Protein AF-A0A1W6CUL0-F1 (afdb_monomer_lite)

Radius of gyration: 22.26 Å; chains: 1; bounding box: 55×14×61 Å

Foldseek 3Di:
DVVVVLVVVVVVLVVVLVVLLVVLLVVLVCQDPVDPPHHNVNSVVSNVVSVVVSCVVSVVVVVVSVVVVVVVVVVVVVVVVVVVVDDPPD

Secondary structure (DSSP, 8-state):
-HHHHHHHHHHHHHHHHHHHHHHHHHHHHHHHHT-TT--HHHHHHHHHHHHHHHHHHHHHHHHHHHHHHHHHHHHHHHHHHHHHS-S---

Organism: NCBI:txid1945662

pLDDT: mean 90.35, std 10.41, range [50.06, 98.44]

Structure (mmCIF, N/CA/C/O backbone):
data_AF-A0A1W6CUL0-F1
#
_entry.id   AF-A0A1W6CUL0-F1
#
loop_
_atom_site.group_PDB
_atom_site.id
_atom_site.type_symbol
_atom_site.label_atom_id
_atom_site.label_alt_id
_atom_site.label_comp_id
_atom_site.label_asym_id
_atom_site.label_entity_id
_atom_site.label_seq_id
_atom_site.pdbx_PDB_ins_code
_atom_site.Cartn_x
_atom_site.Cartn_y
_atom_site.Cartn_z
_atom_site.occupancy
_atom_site.B_iso_or_equiv
_atom_site.auth_seq_id
_atom_site.auth_comp_id
_atom_site.auth_asym_id
_atom_site.auth_atom_id
_atom_site.pdbx_PDB_model_num
ATOM 1 N N . MET A 1 1 ? -3.807 -3.668 25.881 1.00 50.06 1 MET A N 1
ATOM 2 C CA . MET A 1 1 ? -2.650 -4.180 25.102 1.00 50.06 1 MET A CA 1
ATOM 3 C C . MET A 1 1 ? -2.900 -4.136 23.589 1.00 50.06 1 MET A C 1
ATOM 5 O O . MET A 1 1 ? -1.978 -3.797 22.857 1.00 50.06 1 MET A O 1
ATOM 9 N N . SER A 1 2 ? -4.131 -4.376 23.117 1.00 61.22 2 SER A N 1
ATOM 10 C CA . SER A 1 2 ? -4.537 -4.266 21.701 1.00 61.22 2 SER A CA 1
ATOM 11 C C . SER A 1 2 ? -4.245 -2.906 21.054 1.00 61.22 2 SER A C 1
ATOM 13 O O . SER A 1 2 ? -3.756 -2.871 19.934 1.00 61.22 2 SER A O 1
ATOM 15 N N . ASP A 1 3 ? -4.459 -1.790 21.755 1.00 72.88 3 ASP A N 1
ATOM 16 C CA . ASP A 1 3 ? -4.254 -0.450 21.173 1.00 72.88 3 ASP A CA 1
ATOM 17 C C . ASP A 1 3 ? -2.806 -0.134 20.801 1.00 72.88 3 ASP A C 1
ATOM 19 O O . ASP A 1 3 ? -2.554 0.700 19.929 1.00 72.88 3 ASP A O 1
ATOM 23 N N . LEU A 1 4 ? -1.836 -0.751 21.481 1.00 73.75 4 LEU A N 1
ATOM 24 C CA . LEU A 1 4 ? -0.436 -0.645 21.081 1.00 73.75 4 LEU A CA 1
ATOM 25 C C . LEU A 1 4 ? -0.230 -1.459 19.806 1.00 73.75 4 LEU A C 1
ATOM 27 O O . LEU A 1 4 ? 0.232 -0.908 18.815 1.00 73.75 4 LEU A O 1
ATOM 31 N N . MET A 1 5 ? -0.660 -2.721 19.793 1.00 77.19 5 MET A N 1
ATOM 32 C CA . MET A 1 5 ? -0.522 -3.597 18.629 1.00 77.19 5 MET A CA 1
ATOM 33 C C . MET A 1 5 ? -1.172 -3.010 17.368 1.00 77.19 5 MET A C 1
ATOM 35 O O . MET A 1 5 ? -0.551 -3.043 16.317 1.00 77.19 5 MET A O 1
ATOM 39 N N . ILE A 1 6 ? -2.364 -2.411 17.468 1.00 79.06 6 ILE A N 1
ATOM 40 C CA . ILE A 1 6 ? -3.052 -1.776 16.331 1.00 79.06 6 ILE A CA 1
ATOM 41 C C . ILE A 1 6 ? -2.242 -0.587 15.801 1.00 79.06 6 ILE A C 1
ATOM 43 O O . ILE A 1 6 ? -2.002 -0.490 14.602 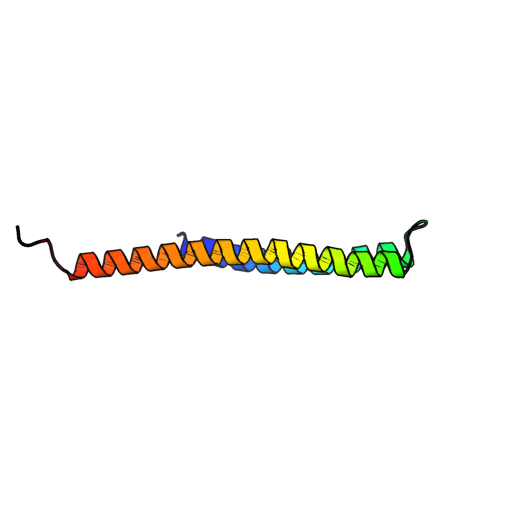1.00 79.06 6 ILE A O 1
ATOM 47 N N . ARG A 1 7 ? -1.763 0.293 16.691 1.00 83.50 7 ARG A N 1
ATOM 48 C CA . ARG A 1 7 ? -0.946 1.453 16.293 1.00 83.50 7 ARG A CA 1
ATOM 49 C C . ARG A 1 7 ? 0.395 1.041 15.686 1.00 83.50 7 ARG A C 1
ATOM 51 O O . ARG A 1 7 ? 0.867 1.683 14.752 1.00 83.50 7 ARG A O 1
ATOM 58 N N . TRP A 1 8 ? 1.015 -0.013 16.209 1.00 86.88 8 TRP A N 1
ATOM 59 C CA . TRP A 1 8 ? 2.244 -0.575 15.649 1.00 86.88 8 TRP A CA 1
ATOM 60 C C . TRP A 1 8 ? 1.992 -1.271 14.308 1.00 86.88 8 TRP A C 1
A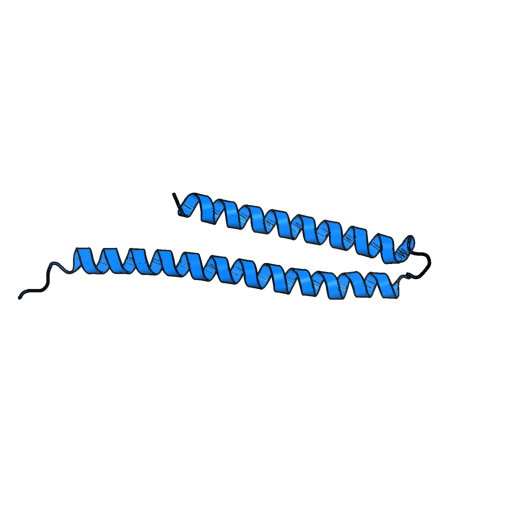TOM 62 O O . TRP A 1 8 ? 2.777 -1.077 13.386 1.00 86.88 8 TRP A O 1
ATOM 72 N N . ALA A 1 9 ? 0.887 -2.006 14.166 1.00 87.25 9 ALA A N 1
ATOM 73 C CA . ALA A 1 9 ? 0.493 -2.651 12.918 1.00 87.25 9 ALA A CA 1
ATOM 74 C C . ALA A 1 9 ? 0.222 -1.627 11.808 1.00 87.25 9 ALA A C 1
ATOM 76 O O . ALA A 1 9 ? 0.696 -1.811 10.695 1.00 87.25 9 ALA A O 1
ATOM 77 N N . GLU A 1 10 ? -0.454 -0.517 12.116 1.00 89.69 10 GLU A N 1
ATOM 78 C CA . GLU A 1 10 ? -0.687 0.578 11.167 1.00 89.69 10 GLU A CA 1
ATOM 79 C C . GLU A 1 10 ? 0.634 1.200 10.682 1.00 89.69 10 GLU A C 1
ATOM 81 O O . GLU A 1 10 ? 0.855 1.345 9.481 1.00 89.69 10 GLU A O 1
ATOM 86 N N . LYS A 1 11 ? 1.567 1.488 11.601 1.00 92.50 11 LYS A N 1
ATOM 87 C CA . LYS A 1 11 ? 2.908 1.983 11.243 1.00 92.50 11 LYS A CA 1
ATOM 88 C C . LYS A 1 11 ? 3.689 0.977 10.401 1.00 92.50 11 LYS A C 1
ATOM 90 O O . LYS A 1 11 ? 4.328 1.364 9.427 1.00 92.50 11 LYS A O 1
ATOM 95 N N . LEU A 1 12 ? 3.642 -0.301 10.767 1.00 93.69 12 LEU A N 1
ATOM 96 C CA . LEU A 1 12 ? 4.326 -1.363 10.037 1.00 93.69 12 LEU A CA 1
ATOM 97 C C . LEU A 1 12 ? 3.739 -1.540 8.632 1.00 93.69 12 LEU A C 1
ATOM 99 O O . LEU A 1 12 ? 4.496 -1.716 7.682 1.00 93.69 12 LEU A O 1
ATOM 103 N N . LEU A 1 13 ? 2.418 -1.410 8.482 1.00 93.94 13 LEU A N 1
ATOM 104 C CA . LEU A 1 13 ? 1.750 -1.412 7.184 1.00 93.94 13 LEU A CA 1
ATOM 105 C C . LEU A 1 13 ? 2.242 -0.250 6.309 1.00 93.94 13 LEU A C 1
ATOM 107 O O . LEU A 1 13 ? 2.601 -0.476 5.158 1.00 93.94 13 LEU A O 1
ATOM 111 N N . ILE A 1 14 ? 2.330 0.969 6.855 1.00 96.12 14 ILE A N 1
ATOM 112 C CA . ILE A 1 14 ? 2.869 2.137 6.134 1.00 96.12 14 ILE A CA 1
ATOM 113 C C . ILE A 1 14 ? 4.301 1.868 5.656 1.00 96.12 14 ILE A C 1
ATOM 115 O O . ILE A 1 14 ? 4.619 2.111 4.492 1.00 96.12 14 ILE A O 1
ATOM 119 N N . VAL A 1 15 ? 5.157 1.330 6.531 1.00 97.31 15 VAL A N 1
ATOM 120 C CA . VAL A 1 15 ? 6.539 0.971 6.177 1.00 97.31 15 VAL A CA 1
ATOM 121 C C . VAL A 1 15 ? 6.565 -0.073 5.061 1.00 97.31 15 VAL A C 1
ATOM 123 O O . VAL A 1 15 ? 7.315 0.077 4.100 1.00 97.31 15 VAL A O 1
ATOM 126 N N . LEU A 1 16 ? 5.725 -1.104 5.144 1.00 96.44 16 LEU A N 1
ATOM 127 C CA . LEU A 1 16 ? 5.670 -2.168 4.145 1.00 96.44 16 LEU A CA 1
ATOM 128 C C . LEU A 1 16 ? 5.203 -1.645 2.781 1.00 96.44 16 LEU A C 1
ATOM 130 O O . LEU A 1 16 ? 5.789 -2.001 1.762 1.00 96.44 16 LEU A O 1
ATOM 134 N N . VAL A 1 17 ? 4.213 -0.750 2.755 1.00 97.62 17 VAL A N 1
ATOM 135 C CA . VAL A 1 17 ? 3.765 -0.079 1.525 1.00 97.62 17 VAL A CA 1
ATOM 136 C C . VAL A 1 17 ? 4.878 0.786 0.936 1.00 97.62 17 VAL A C 1
ATOM 138 O O . VAL A 1 17 ? 5.111 0.736 -0.269 1.00 97.62 17 VAL A O 1
ATOM 141 N N . ALA A 1 18 ? 5.614 1.532 1.763 1.00 98.00 18 ALA A N 1
ATOM 142 C CA . ALA A 1 18 ? 6.747 2.326 1.294 1.00 98.00 18 ALA A CA 1
ATOM 143 C C . ALA A 1 18 ? 7.841 1.444 0.664 1.00 98.00 18 ALA A C 1
ATOM 145 O O . ALA A 1 18 ? 8.316 1.738 -0.433 1.00 98.00 18 ALA A O 1
ATOM 146 N N . VAL A 1 19 ? 8.191 0.323 1.303 1.00 98.31 19 VAL A N 1
ATOM 147 C CA . VAL A 1 19 ? 9.143 -0.655 0.750 1.00 98.31 19 VAL A CA 1
ATOM 148 C C . VAL A 1 19 ? 8.615 -1.268 -0.553 1.00 98.31 19 VAL A C 1
ATOM 150 O O . VAL A 1 19 ? 9.367 -1.390 -1.522 1.00 98.31 19 VAL A O 1
ATOM 153 N N . ALA A 1 20 ? 7.326 -1.606 -0.625 1.00 98.06 20 ALA A N 1
ATOM 154 C CA . ALA A 1 20 ? 6.698 -2.125 -1.840 1.00 98.06 20 ALA A CA 1
ATOM 155 C C . ALA A 1 20 ? 6.773 -1.121 -3.005 1.00 98.06 20 ALA A C 1
ATOM 157 O O . ALA A 1 20 ? 7.084 -1.498 -4.131 1.00 98.06 20 ALA A O 1
ATOM 158 N N . LEU A 1 21 ? 6.559 0.171 -2.744 1.00 98.31 21 LEU A N 1
ATOM 159 C CA . LEU A 1 21 ? 6.681 1.216 -3.766 1.00 98.31 21 LEU A CA 1
ATOM 160 C C . LEU A 1 21 ? 8.126 1.378 -4.249 1.00 98.31 21 LEU A C 1
ATOM 162 O O . LEU A 1 21 ? 8.370 1.463 -5.450 1.00 98.31 21 LEU A O 1
ATOM 166 N N . VAL A 1 22 ? 9.094 1.373 -3.332 1.00 98.44 22 VAL A N 1
ATOM 167 C CA . VAL A 1 22 ? 10.519 1.465 -3.682 1.00 98.44 22 VAL A CA 1
ATOM 168 C C . VAL A 1 22 ? 10.947 0.267 -4.532 1.00 98.44 22 VAL A C 1
ATOM 170 O O . VAL A 1 22 ? 11.552 0.434 -5.591 1.00 98.44 22 VAL A O 1
ATOM 173 N N . THR A 1 23 ? 10.591 -0.946 -4.108 1.00 98.25 23 THR A N 1
ATOM 174 C CA . THR A 1 23 ? 10.898 -2.176 -4.856 1.00 98.25 23 THR A CA 1
ATOM 175 C C . THR A 1 23 ? 10.217 -2.207 -6.223 1.00 98.25 23 THR A C 1
ATOM 177 O O . THR A 1 23 ? 10.847 -2.622 -7.194 1.00 98.25 23 THR A O 1
ATOM 180 N N . LEU A 1 24 ? 8.987 -1.695 -6.341 1.00 98.38 24 LEU A N 1
ATOM 181 C CA . LEU A 1 24 ? 8.300 -1.533 -7.622 1.00 98.38 24 LEU A CA 1
ATOM 182 C C . LEU A 1 24 ? 9.071 -0.612 -8.576 1.00 98.38 24 LEU A C 1
ATOM 184 O O . LEU A 1 24 ? 9.249 -0.960 -9.742 1.00 98.38 24 LEU A O 1
ATOM 188 N N . VAL A 1 25 ? 9.549 0.538 -8.094 1.00 98.06 25 VAL A N 1
ATOM 189 C CA . VAL A 1 25 ? 10.318 1.482 -8.920 1.00 98.06 25 VAL A CA 1
ATOM 190 C C . VAL A 1 25 ? 11.599 0.827 -9.433 1.00 98.06 25 VAL A C 1
ATOM 192 O O . VAL A 1 25 ? 11.866 0.866 -10.634 1.00 98.06 25 VAL A O 1
ATOM 195 N N . PHE A 1 26 ? 12.359 0.159 -8.561 1.00 97.94 26 PHE A N 1
ATOM 196 C CA . PHE A 1 26 ? 13.566 -0.558 -8.980 1.00 97.94 26 PHE A CA 1
ATOM 197 C C . PHE A 1 26 ? 13.263 -1.697 -9.956 1.00 97.94 26 PHE A C 1
ATOM 199 O O . PHE A 1 26 ? 13.983 -1.870 -10.940 1.00 97.94 26 PHE A O 1
ATOM 206 N N . SER A 1 27 ? 12.180 -2.442 -9.727 1.00 96.44 27 SER A N 1
ATOM 207 C CA . SER A 1 27 ? 11.736 -3.501 -10.632 1.00 96.44 27 SER A CA 1
ATOM 208 C C . SER A 1 27 ? 11.404 -2.947 -12.018 1.00 96.44 27 SER A C 1
ATOM 210 O O . SER A 1 27 ? 11.892 -3.466 -13.021 1.00 96.44 27 SER A O 1
ATOM 212 N N . ALA A 1 28 ? 10.651 -1.850 -12.091 1.00 97.00 28 ALA A N 1
ATOM 213 C CA . ALA A 1 28 ? 10.311 -1.214 -13.354 1.00 97.00 28 ALA A CA 1
ATOM 214 C C . ALA A 1 28 ? 11.545 -0.705 -14.104 1.00 97.00 28 ALA A C 1
ATOM 216 O O . ALA A 1 28 ? 11.672 -0.972 -15.296 1.00 97.00 28 ALA A O 1
ATOM 217 N N . ILE A 1 29 ? 12.483 -0.045 -13.416 1.00 96.38 29 ILE A N 1
ATOM 218 C CA . ILE A 1 29 ? 13.759 0.393 -14.004 1.00 96.38 29 ILE A CA 1
ATOM 219 C C . ILE A 1 29 ? 14.532 -0.814 -14.557 1.00 96.38 29 ILE A C 1
ATOM 221 O O . ILE A 1 29 ? 15.009 -0.773 -15.692 1.00 96.38 29 ILE A O 1
ATOM 225 N N . GLY A 1 30 ? 14.598 -1.916 -13.804 1.00 96.19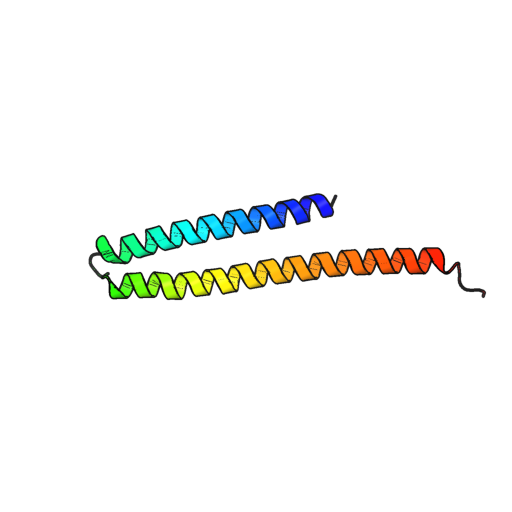 30 GLY A N 1
ATOM 226 C CA . GLY A 1 30 ? 15.217 -3.160 -14.261 1.00 96.19 30 GLY A CA 1
ATOM 227 C C . GLY A 1 30 ? 14.557 -3.719 -15.526 1.00 96.19 30 GLY A C 1
ATOM 228 O O . GLY A 1 30 ? 15.245 -4.107 -16.469 1.00 96.19 30 GLY A O 1
ATOM 229 N N . VAL A 1 31 ? 13.224 -3.692 -15.604 1.00 96.19 31 VAL A N 1
ATOM 230 C CA . VAL A 1 31 ? 12.486 -4.114 -16.806 1.00 96.19 31 VAL A CA 1
ATOM 231 C C . VAL A 1 31 ? 12.725 -3.167 -17.987 1.00 96.19 31 VAL A C 1
ATOM 233 O O . VAL A 1 31 ? 12.840 -3.645 -19.114 1.00 96.19 31 VAL A O 1
ATOM 236 N N . MET A 1 32 ? 12.817 -1.854 -17.752 1.00 95.94 32 MET A N 1
ATOM 237 C CA . MET A 1 32 ? 13.030 -0.858 -18.810 1.00 95.94 32 MET A CA 1
ATOM 238 C C . MET A 1 32 ? 14.424 -0.944 -19.433 1.00 95.94 32 MET A C 1
ATOM 240 O O . MET A 1 32 ? 14.538 -0.811 -20.650 1.00 95.94 32 MET A O 1
ATOM 244 N N . PHE A 1 33 ? 15.464 -1.125 -18.613 1.00 93.88 33 PHE A N 1
ATOM 245 C CA . PHE A 1 33 ? 16.851 -0.896 -19.038 1.00 93.88 33 PHE A CA 1
ATOM 246 C C . PHE A 1 33 ? 17.767 -2.120 -18.951 1.00 93.88 33 PHE A C 1
ATOM 248 O O . PHE A 1 33 ? 18.799 -2.137 -19.612 1.00 93.88 33 PHE A O 1
ATOM 255 N N . MET A 1 34 ? 17.432 -3.132 -18.144 1.00 90.81 34 MET A N 1
ATOM 256 C CA . MET A 1 34 ? 18.315 -4.285 -17.898 1.00 90.81 34 MET A CA 1
ATOM 257 C C . MET A 1 34 ? 17.779 -5.606 -18.460 1.00 90.81 34 MET A C 1
ATOM 259 O O . MET A 1 34 ? 18.524 -6.579 -18.550 1.00 90.81 34 MET A O 1
ATOM 263 N N . SER A 1 35 ? 16.501 -5.677 -18.836 1.00 84.44 35 SER A N 1
ATOM 264 C CA . SER A 1 35 ? 15.892 -6.924 -19.302 1.00 84.44 35 SER A CA 1
ATOM 265 C C . SER A 1 35 ? 16.129 -7.162 -20.803 1.00 84.44 35 SER A C 1
ATOM 267 O O . SER A 1 35 ? 15.712 -6.332 -21.607 1.00 84.44 35 SER A O 1
ATOM 269 N N . PRO A 1 36 ? 16.675 -8.327 -21.220 1.00 79.50 36 PRO A N 1
ATOM 270 C CA . PRO A 1 36 ? 16.887 -8.660 -22.637 1.00 79.50 36 PRO A CA 1
ATOM 271 C C . PRO A 1 36 ? 15.596 -8.787 -23.458 1.00 79.50 36 PRO A C 1
ATOM 273 O O . PRO A 1 36 ? 15.624 -8.717 -24.682 1.00 79.50 36 PRO A O 1
ATOM 276 N N . ARG A 1 37 ? 14.466 -9.041 -22.784 1.00 82.62 37 ARG A N 1
ATOM 277 C CA . ARG A 1 37 ? 13.122 -9.140 -23.383 1.00 82.62 37 ARG A CA 1
ATOM 278 C C . ARG A 1 37 ? 12.214 -7.980 -22.976 1.00 82.62 37 ARG A C 1
ATOM 280 O O . ARG A 1 37 ? 11.064 -7.926 -23.402 1.00 82.62 37 ARG A O 1
ATOM 287 N N . GLY A 1 38 ? 12.697 -7.115 -22.090 1.00 77.56 38 GLY A N 1
ATOM 288 C CA . GLY A 1 38 ? 11.980 -5.937 -21.636 1.00 77.56 38 GLY A CA 1
ATOM 289 C C . GLY A 1 38 ? 12.311 -4.729 -22.498 1.00 77.56 38 GLY A C 1
ATOM 290 O O . GLY A 1 38 ? 13.167 -4.764 -23.376 1.00 77.56 38 GLY A O 1
ATOM 291 N N . GLY A 1 39 ? 11.592 -3.649 -22.246 1.00 93.00 39 GLY A N 1
ATOM 292 C CA . GLY A 1 39 ? 11.786 -2.375 -22.909 1.00 93.00 39 GLY A CA 1
ATOM 293 C C . GLY A 1 39 ? 11.004 -1.299 -22.179 1.00 93.00 39 GLY A C 1
ATOM 294 O O . GLY A 1 39 ? 10.264 -1.584 -21.233 1.00 93.00 39 GLY A O 1
ATOM 295 N N . PHE A 1 40 ? 11.142 -0.058 -22.636 1.00 93.50 40 PHE A N 1
ATOM 296 C CA . PHE A 1 40 ? 10.555 1.099 -21.962 1.00 93.50 40 PHE A CA 1
ATOM 297 C C . PHE A 1 40 ? 9.046 0.942 -21.697 1.00 93.50 40 PHE A C 1
ATOM 299 O O . PHE A 1 40 ? 8.590 1.124 -20.570 1.00 93.50 40 PHE A O 1
ATOM 306 N N . VAL A 1 41 ? 8.281 0.506 -22.706 1.00 94.88 41 VAL A N 1
ATOM 307 C CA . VAL A 1 41 ? 6.828 0.284 -22.586 1.00 94.88 41 V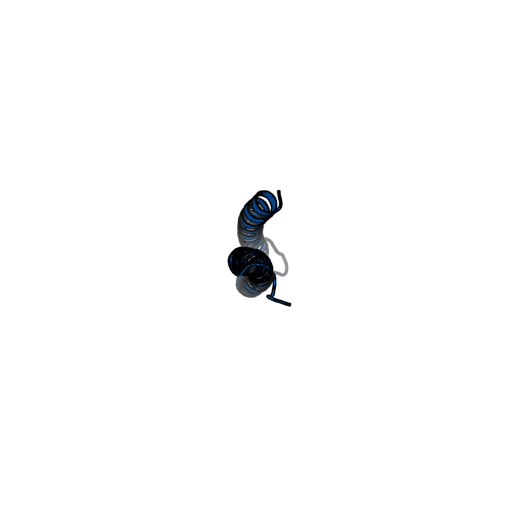AL A CA 1
ATOM 308 C C . VAL A 1 41 ? 6.505 -0.802 -21.560 1.00 94.88 41 VAL A C 1
ATOM 310 O O . VAL A 1 41 ? 5.611 -0.620 -20.738 1.00 94.88 41 VAL A O 1
ATOM 313 N N . ALA A 1 42 ? 7.245 -1.913 -21.565 1.00 95.38 42 ALA A N 1
ATOM 314 C CA . ALA A 1 42 ? 7.023 -3.002 -20.619 1.00 95.38 42 ALA A CA 1
ATOM 315 C C . ALA A 1 42 ? 7.269 -2.544 -19.177 1.00 95.38 42 ALA A C 1
ATOM 317 O O . ALA A 1 42 ? 6.461 -2.826 -18.299 1.00 95.38 42 ALA A O 1
ATOM 318 N N . GLY A 1 43 ? 8.336 -1.781 -18.930 1.00 96.25 43 GLY A N 1
ATOM 319 C CA . GLY A 1 43 ? 8.594 -1.253 -17.595 1.00 96.25 43 GLY A CA 1
ATOM 320 C C . GLY A 1 43 ? 7.590 -0.182 -17.161 1.00 96.25 43 GLY A C 1
ATOM 321 O O . GLY A 1 43 ? 7.246 -0.118 -15.982 1.00 96.25 43 GLY A O 1
ATOM 322 N N . LEU A 1 44 ? 7.049 0.612 -18.095 1.00 96.62 44 LEU A N 1
ATOM 323 C CA . LEU A 1 44 ? 5.972 1.558 -17.789 1.00 96.62 44 LEU A CA 1
ATOM 324 C C . LEU A 1 44 ? 4.694 0.810 -17.387 1.00 96.62 44 LEU A C 1
ATOM 326 O O . LEU A 1 44 ? 4.053 1.167 -16.400 1.00 96.62 44 LEU A O 1
ATOM 330 N N . MET A 1 45 ? 4.366 -0.275 -18.093 1.00 96.56 45 MET A N 1
ATOM 331 C CA . MET A 1 45 ? 3.252 -1.152 -17.726 1.00 96.56 45 MET A CA 1
ATOM 332 C C . MET A 1 45 ? 3.472 -1.810 -16.362 1.00 96.56 45 MET A C 1
ATOM 334 O O . MET A 1 45 ? 2.529 -1.887 -15.576 1.00 96.56 45 MET A O 1
ATOM 338 N N . THR A 1 46 ? 4.705 -2.209 -16.032 1.00 97.06 46 THR A N 1
ATOM 339 C CA . THR A 1 46 ? 5.050 -2.707 -14.692 1.00 97.06 46 THR A CA 1
ATOM 340 C C . THR A 1 46 ? 4.746 -1.670 -13.612 1.00 97.06 46 THR A C 1
ATOM 342 O O . THR A 1 46 ? 4.143 -2.031 -12.604 1.00 97.06 46 THR A O 1
ATOM 345 N N . LEU A 1 47 ? 5.084 -0.388 -13.817 1.00 97.75 47 LEU A N 1
ATOM 346 C CA . LEU A 1 47 ? 4.733 0.677 -12.865 1.00 97.75 47 LEU A CA 1
ATOM 347 C C . LEU A 1 47 ? 3.224 0.805 -12.689 1.00 97.75 47 LEU A C 1
ATOM 349 O O . LEU A 1 47 ? 2.752 0.836 -11.558 1.00 97.75 47 LEU A O 1
ATOM 353 N N . VAL A 1 48 ? 2.469 0.864 -13.788 1.00 98.00 48 VAL A N 1
ATOM 354 C CA . VAL A 1 48 ? 1.012 1.055 -13.736 1.00 98.00 48 VAL A CA 1
ATOM 355 C C . VAL A 1 48 ? 0.337 -0.120 -13.030 1.00 98.00 48 VAL A C 1
ATOM 357 O O . VAL A 1 48 ? -0.397 0.075 -12.061 1.00 98.00 48 VAL A O 1
ATOM 360 N N . VAL A 1 49 ? 0.614 -1.349 -13.469 1.00 98.00 49 VAL A N 1
ATOM 361 C CA . VAL A 1 49 ? -0.005 -2.558 -12.906 1.00 98.00 49 VAL A CA 1
ATOM 362 C C . VAL A 1 49 ? 0.451 -2.790 -11.466 1.00 98.00 49 VAL A C 1
ATOM 364 O O . VAL A 1 49 ? -0.365 -3.112 -10.599 1.00 98.00 49 VAL A O 1
ATOM 367 N N . GLY A 1 50 ? 1.738 -2.591 -11.181 1.00 98.06 50 GLY A N 1
ATOM 368 C CA . GLY A 1 50 ? 2.287 -2.741 -9.839 1.00 98.06 50 GLY A CA 1
ATOM 369 C C . GLY A 1 50 ? 1.733 -1.704 -8.867 1.00 98.06 50 GLY A C 1
ATOM 370 O O . GLY A 1 50 ? 1.340 -2.063 -7.761 1.00 98.06 50 GLY A O 1
ATOM 371 N N . ALA A 1 51 ? 1.620 -0.440 -9.284 1.00 98.12 51 ALA A N 1
ATOM 372 C CA . ALA A 1 51 ? 1.060 0.619 -8.449 1.00 98.12 51 ALA A CA 1
ATOM 373 C C . ALA A 1 51 ? -0.414 0.349 -8.133 1.00 98.12 51 ALA A C 1
ATOM 375 O O . ALA A 1 51 ? -0.806 0.424 -6.971 1.00 98.12 51 ALA A O 1
ATOM 376 N N . LEU A 1 52 ? -1.214 -0.042 -9.132 1.00 98.38 52 LEU A N 1
ATOM 377 C CA . LEU A 1 52 ? -2.606 -0.451 -8.917 1.00 98.38 52 LEU A CA 1
ATOM 378 C C . LEU A 1 52 ? -2.706 -1.628 -7.940 1.00 98.38 52 LEU A C 1
ATOM 380 O O . LEU A 1 52 ? -3.525 -1.596 -7.024 1.00 98.38 52 LEU A O 1
ATOM 384 N N . SER A 1 53 ? -1.838 -2.631 -8.084 1.00 97.69 53 SER A N 1
ATOM 385 C CA . SER A 1 53 ? -1.807 -3.791 -7.185 1.00 97.69 53 SER A CA 1
ATOM 386 C C . SER A 1 53 ? -1.474 -3.391 -5.744 1.00 97.69 53 SER A C 1
ATOM 388 O O . SER A 1 53 ? -2.130 -3.856 -4.811 1.00 97.69 53 SER A O 1
ATOM 390 N N . ILE A 1 54 ? -0.503 -2.489 -5.550 1.00 98.00 54 ILE A N 1
ATOM 391 C CA . ILE A 1 54 ? -0.152 -1.956 -4.227 1.00 98.00 54 ILE A CA 1
ATOM 392 C C . ILE A 1 54 ? -1.313 -1.150 -3.647 1.00 98.00 54 ILE A C 1
ATOM 394 O O . ILE A 1 54 ? -1.653 -1.355 -2.488 1.00 98.00 54 ILE A O 1
ATOM 398 N N . ILE A 1 55 ? -1.945 -0.270 -4.429 1.00 97.75 55 ILE A N 1
ATOM 399 C CA . ILE A 1 55 ? -3.077 0.550 -3.972 1.00 97.75 55 ILE A CA 1
ATOM 400 C C . ILE A 1 55 ? -4.228 -0.338 -3.504 1.00 97.75 55 ILE A C 1
ATOM 402 O O . ILE A 1 55 ? -4.762 -0.118 -2.419 1.00 97.75 55 ILE A O 1
ATOM 406 N N . VAL A 1 56 ? -4.592 -1.354 -4.287 1.00 97.88 56 VAL A N 1
ATOM 407 C CA . VAL A 1 56 ? -5.676 -2.274 -3.924 1.00 97.88 56 VAL A CA 1
ATOM 408 C C . VAL A 1 56 ? -5.301 -3.081 -2.680 1.00 97.88 56 VAL A C 1
ATOM 410 O O . VAL A 1 56 ? -6.070 -3.106 -1.720 1.00 97.88 56 VAL A O 1
ATOM 413 N N . GLY A 1 57 ? -4.114 -3.692 -2.651 1.00 97.00 57 GLY A N 1
ATOM 414 C CA . GLY A 1 57 ? -3.671 -4.504 -1.514 1.00 97.00 57 GLY A CA 1
ATOM 415 C C . GLY A 1 57 ? -3.543 -3.699 -0.217 1.00 97.00 57 GLY A C 1
ATOM 416 O O . GLY A 1 57 ? -4.072 -4.095 0.823 1.00 97.00 57 GLY A O 1
ATOM 417 N N . ALA A 1 58 ? -2.899 -2.533 -0.283 1.00 96.25 58 ALA A N 1
ATOM 418 C CA . ALA A 1 58 ? -2.778 -1.618 0.845 1.00 96.25 58 ALA A CA 1
ATOM 419 C C . ALA A 1 58 ? -4.149 -1.087 1.273 1.00 96.25 58 ALA A C 1
ATOM 421 O O . ALA A 1 58 ? -4.449 -1.075 2.464 1.00 96.25 58 ALA A O 1
ATOM 422 N N . GLY A 1 59 ? -4.997 -0.697 0.319 1.00 95.56 59 GLY A N 1
ATOM 423 C CA . GLY A 1 59 ? -6.341 -0.189 0.577 1.00 95.56 59 GLY A CA 1
ATOM 424 C C . GLY A 1 59 ? -7.192 -1.190 1.352 1.00 95.56 59 GLY A C 1
ATOM 425 O O . GLY A 1 59 ? -7.759 -0.837 2.384 1.00 95.56 59 GLY A O 1
ATOM 426 N N . VAL A 1 60 ? -7.213 -2.456 0.927 1.00 96.94 60 VAL A N 1
ATOM 427 C CA . VAL A 1 60 ? -7.914 -3.532 1.649 1.00 96.94 60 VAL A CA 1
ATOM 428 C C . VAL A 1 60 ? -7.372 -3.689 3.069 1.00 96.94 60 VAL A C 1
ATOM 430 O O . VAL A 1 60 ? -8.156 -3.795 4.015 1.00 96.94 60 VAL A O 1
ATOM 433 N N . ALA A 1 61 ? -6.050 -3.665 3.246 1.00 94.19 61 ALA A N 1
ATOM 434 C CA . ALA A 1 61 ? -5.443 -3.785 4.565 1.00 94.19 61 ALA A CA 1
ATOM 435 C C . ALA A 1 61 ? -5.824 -2.605 5.476 1.00 94.19 61 ALA A C 1
ATOM 437 O O . ALA A 1 61 ? -6.322 -2.825 6.581 1.00 94.19 61 ALA A O 1
ATOM 438 N N . PHE A 1 62 ? -5.679 -1.362 5.005 1.00 93.50 62 PHE A N 1
ATOM 439 C CA . PHE A 1 62 ? -6.059 -0.160 5.754 1.00 93.50 62 PHE A CA 1
ATOM 440 C C . PHE A 1 62 ? -7.546 -0.153 6.121 1.00 93.50 62 PHE A C 1
ATOM 442 O O . PHE A 1 62 ? -7.887 0.132 7.269 1.00 93.50 62 PHE A O 1
ATOM 449 N N . VAL A 1 63 ? -8.433 -0.514 5.188 1.00 95.44 63 VAL A N 1
ATOM 450 C CA . VAL A 1 63 ? -9.876 -0.614 5.454 1.00 95.44 63 VAL A CA 1
ATOM 451 C C . VAL A 1 63 ? -10.159 -1.674 6.516 1.00 95.44 63 VAL A C 1
ATOM 453 O O . VAL A 1 63 ? -10.901 -1.407 7.459 1.00 95.44 63 VAL A O 1
ATOM 456 N N . SER A 1 64 ? -9.528 -2.845 6.422 1.00 92.38 64 SER A N 1
ATOM 457 C CA . SER A 1 64 ? -9.706 -3.929 7.396 1.00 92.38 64 SER A CA 1
ATOM 458 C C . SER A 1 64 ? -9.283 -3.503 8.807 1.00 92.38 64 SER A C 1
ATOM 460 O O . SER A 1 64 ? -10.021 -3.713 9.773 1.00 92.38 64 SER A O 1
ATOM 462 N N . PHE A 1 65 ? -8.132 -2.834 8.931 1.00 90.25 65 PHE A N 1
ATOM 463 C CA . PHE A 1 65 ? -7.679 -2.266 10.204 1.00 90.25 65 PHE A CA 1
ATOM 464 C C . PHE A 1 65 ? -8.620 -1.169 10.719 1.00 90.25 65 PHE A C 1
ATOM 466 O O . PHE A 1 65 ? -8.911 -1.126 11.917 1.00 90.25 65 PHE A O 1
ATOM 473 N N . GLY A 1 66 ? -9.136 -0.318 9.829 1.00 89.56 66 GLY A N 1
ATOM 474 C CA . GLY A 1 66 ? -10.112 0.717 10.166 1.00 89.56 66 GLY A CA 1
ATOM 475 C C . GLY A 1 66 ? -11.412 0.138 10.727 1.00 89.56 66 GLY A C 1
ATOM 476 O O . GLY A 1 66 ? -11.865 0.560 11.789 1.00 89.56 66 GLY A O 1
ATOM 477 N N . ILE A 1 67 ? -11.971 -0.883 10.071 1.00 93.19 67 ILE A N 1
ATOM 478 C CA . ILE A 1 67 ? -13.175 -1.592 10.533 1.00 93.19 67 ILE A CA 1
ATOM 479 C C . ILE A 1 67 ? -12.937 -2.200 11.917 1.00 93.19 67 ILE A C 1
ATOM 481 O O . ILE A 1 67 ? -13.759 -2.021 12.817 1.00 93.19 67 ILE A O 1
ATOM 485 N N . TYR A 1 68 ? -11.798 -2.869 12.119 1.00 89.62 68 TYR A N 1
ATOM 486 C CA . TYR A 1 68 ? -11.465 -3.471 13.409 1.00 89.62 68 TYR A CA 1
ATOM 487 C C . TYR A 1 68 ? -11.387 -2.428 14.532 1.00 89.62 68 TYR A C 1
ATOM 489 O O . TYR A 1 68 ? -11.962 -2.619 15.606 1.00 89.62 68 TYR A O 1
ATOM 497 N N . ARG A 1 69 ? -10.723 -1.294 14.279 1.00 88.56 69 ARG A N 1
ATOM 498 C CA . ARG A 1 69 ? -10.607 -0.197 15.247 1.00 88.56 69 ARG A CA 1
ATOM 499 C C . ARG A 1 69 ? -11.965 0.418 15.579 1.00 88.56 69 ARG A C 1
ATOM 501 O O . ARG A 1 69 ? -12.253 0.645 16.752 1.00 88.56 69 ARG A O 1
ATOM 508 N N . ASN A 1 70 ? -12.806 0.632 14.571 1.00 91.50 70 ASN A N 1
ATOM 509 C CA . ASN A 1 70 ? -14.151 1.162 14.767 1.00 91.50 70 ASN A CA 1
ATOM 510 C C . ASN A 1 70 ? -15.011 0.203 15.599 1.00 91.50 70 ASN A C 1
ATOM 512 O O . ASN A 1 70 ? -15.666 0.644 16.535 1.00 91.50 70 ASN A O 1
ATOM 516 N N . GLY A 1 71 ? -14.940 -1.107 15.339 1.00 93.00 71 GLY A N 1
ATOM 517 C CA . GLY A 1 71 ? -15.657 -2.109 16.133 1.00 93.00 71 GLY A CA 1
ATOM 518 C C . GLY A 1 71 ? -15.232 -2.134 17.606 1.00 93.00 71 GLY A C 1
ATOM 519 O O . GLY A 1 71 ? -16.077 -2.239 18.496 1.00 93.00 71 GLY A O 1
ATOM 520 N N . GLN A 1 72 ? -13.934 -1.984 17.889 1.00 90.00 72 GLN A N 1
ATOM 521 C CA . GLN A 1 72 ? -13.436 -1.874 19.266 1.00 90.00 72 GLN A CA 1
ATOM 522 C C . GLN A 1 72 ? -13.975 -0.621 19.968 1.00 90.00 72 GLN A C 1
ATOM 524 O O . GLN A 1 72 ? -14.428 -0.713 21.112 1.00 90.00 72 GLN A O 1
ATOM 529 N N . GLU A 1 73 ? -13.978 0.524 19.282 1.00 90.06 73 GLU A N 1
ATOM 530 C CA . GLU A 1 73 ? -14.492 1.777 19.840 1.00 90.06 73 GLU A CA 1
ATOM 531 C C . GLU A 1 73 ? -16.004 1.717 20.074 1.00 90.06 73 GLU A C 1
ATOM 533 O O . GLU A 1 73 ? -16.469 2.070 21.155 1.00 90.06 73 GLU A O 1
ATOM 538 N N . THR A 1 74 ? -16.777 1.175 19.130 1.00 94.94 74 THR A N 1
ATOM 539 C CA . THR A 1 74 ? -18.218 0.954 19.313 1.00 94.94 74 THR A CA 1
ATOM 540 C C . THR A 1 74 ? -18.497 0.073 20.531 1.00 94.94 74 THR A C 1
ATOM 542 O O . THR A 1 74 ? -19.338 0.418 21.357 1.00 94.94 74 THR A O 1
ATOM 545 N N . ASN A 1 75 ? -17.752 -1.021 20.715 1.00 93.81 75 ASN A N 1
ATOM 546 C CA . ASN A 1 75 ? -17.904 -1.889 21.887 1.00 93.81 75 ASN A CA 1
ATOM 547 C C . ASN A 1 7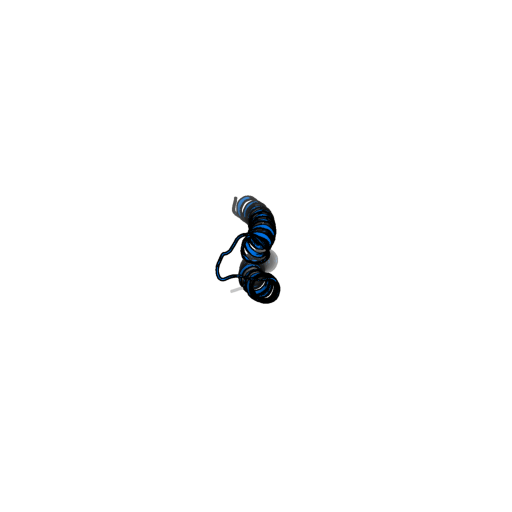5 ? -17.513 -1.204 23.203 1.00 93.81 75 ASN A C 1
ATOM 549 O O . ASN A 1 75 ? -18.041 -1.549 24.263 1.00 93.81 75 ASN A O 1
ATOM 553 N N . ARG A 1 76 ? -16.560 -0.268 23.172 1.00 92.38 76 ARG A N 1
ATOM 554 C CA . ARG A 1 76 ? -16.220 0.555 24.337 1.00 92.38 76 ARG A CA 1
ATOM 555 C C . ARG A 1 76 ? -17.380 1.484 24.685 1.00 92.38 76 ARG A C 1
ATOM 557 O O . ARG A 1 76 ? -17.866 1.436 25.808 1.00 92.38 76 ARG A O 1
ATOM 564 N N . LEU A 1 77 ? -17.884 2.227 23.702 1.00 94.56 77 LEU A N 1
ATOM 565 C CA . LEU A 1 77 ? -19.005 3.152 23.877 1.00 94.56 77 LEU A CA 1
ATOM 566 C C . LEU A 1 77 ? -20.280 2.439 24.350 1.00 94.56 77 LEU A C 1
ATOM 568 O O . LEU A 1 77 ? -20.970 2.943 25.230 1.00 94.56 77 LEU A O 1
ATOM 572 N N . LEU A 1 78 ? -20.574 1.242 23.834 1.00 94.50 78 LEU A N 1
ATOM 573 C CA . LEU A 1 78 ? -21.715 0.439 24.290 1.00 94.50 78 LEU A CA 1
ATOM 574 C C . LEU A 1 78 ? -21.582 0.015 25.759 1.00 94.50 78 LEU A C 1
ATOM 576 O O . LEU A 1 78 ? -22.556 0.092 26.505 1.00 94.50 78 LEU A O 1
ATOM 580 N N . ARG A 1 79 ? -20.386 -0.391 26.203 1.00 92.44 79 ARG A N 1
ATOM 581 C CA . ARG A 1 79 ? -20.137 -0.719 27.619 1.00 92.44 79 ARG A CA 1
ATOM 582 C C . ARG A 1 79 ? -20.287 0.501 28.526 1.00 92.44 79 ARG A C 1
ATOM 584 O O . ARG A 1 79 ? -20.868 0.391 29.606 1.00 92.44 79 ARG A O 1
ATOM 591 N N . ASP A 1 80 ? -19.824 1.659 28.075 1.00 92.62 80 ASP A N 1
ATOM 592 C CA . ASP A 1 80 ? -19.982 2.917 28.805 1.00 92.62 80 ASP A CA 1
ATOM 593 C C . ASP A 1 80 ? -21.457 3.334 28.907 1.00 92.62 80 ASP A C 1
ATOM 595 O O . ASP A 1 80 ? -21.886 3.831 29.944 1.00 92.62 80 ASP A O 1
ATOM 599 N N . LEU A 1 81 ? -22.263 3.094 27.869 1.00 93.44 81 LEU A N 1
ATOM 600 C CA . LEU A 1 81 ? -23.704 3.354 27.910 1.00 93.44 81 LEU A CA 1
ATOM 601 C C . LEU A 1 81 ? -24.421 2.420 28.893 1.00 93.44 81 LEU A C 1
ATOM 603 O O . LEU A 1 81 ? -25.157 2.901 29.750 1.00 93.44 81 LEU A O 1
ATOM 607 N N . VAL A 1 82 ? -24.159 1.110 28.819 1.00 93.00 82 VAL A N 1
ATOM 608 C CA . VAL A 1 82 ? -24.777 0.107 29.708 1.00 93.00 82 VAL A CA 1
ATOM 609 C C . VAL A 1 82 ? -24.400 0.341 31.173 1.00 93.00 82 VAL A C 1
ATOM 611 O O . VAL A 1 82 ? -25.247 0.250 32.058 1.00 93.00 82 VAL A O 1
ATOM 614 N N . SER A 1 83 ? -23.138 0.677 31.450 1.00 88.38 83 SER A N 1
ATOM 615 C CA . SER A 1 83 ? -22.689 0.977 32.817 1.00 88.38 83 SER A CA 1
ATOM 616 C C . SER A 1 83 ? -23.311 2.257 33.388 1.00 88.38 83 SER A C 1
ATOM 618 O O . SER A 1 83 ? -23.487 2.352 34.601 1.00 88.38 83 SER A O 1
ATOM 620 N N . ARG A 1 84 ? -23.689 3.221 32.538 1.00 85.88 84 ARG A N 1
ATOM 621 C CA . ARG A 1 84 ? -24.366 4.463 32.949 1.00 85.88 84 ARG A CA 1
ATOM 622 C C . ARG A 1 84 ? -25.877 4.316 33.116 1.00 85.88 84 ARG A C 1
ATOM 624 O O . ARG A 1 84 ? -26.450 5.065 33.899 1.00 85.88 84 ARG A O 1
ATOM 631 N N . SER A 1 85 ? -26.526 3.392 32.406 1.00 79.00 85 SER A N 1
ATOM 632 C CA . SER A 1 85 ? -27.987 3.232 32.447 1.00 79.00 85 SER A CA 1
ATOM 633 C C . SER A 1 85 ? -28.526 2.519 33.698 1.00 79.00 85 SER A C 1
ATOM 635 O O . SER A 1 85 ? -29.739 2.460 33.863 1.00 79.00 85 SER A O 1
ATOM 637 N N . GLY A 1 86 ? -27.661 2.023 34.595 1.00 68.12 86 GLY A N 1
ATOM 638 C CA . GLY A 1 86 ? -28.065 1.266 35.792 1.00 68.12 86 GLY A CA 1
ATOM 639 C C . GLY A 1 86 ? -28.669 -0.112 35.462 1.00 68.12 86 GLY A C 1
ATOM 640 O O . GLY A 1 86 ? -29.017 -0.369 34.307 1.00 68.12 86 GLY A O 1
ATOM 641 N N . PRO A 1 87 ? -28.757 -1.050 36.431 1.00 64.25 87 PRO A N 1
ATOM 642 C CA . PRO A 1 87 ? -29.412 -2.334 36.190 1.00 64.25 87 PRO A CA 1
ATOM 643 C C . PRO A 1 87 ? -30.888 -2.110 35.818 1.00 64.25 87 PRO A C 1
ATOM 645 O O . PRO A 1 87 ? -31.500 -1.175 36.343 1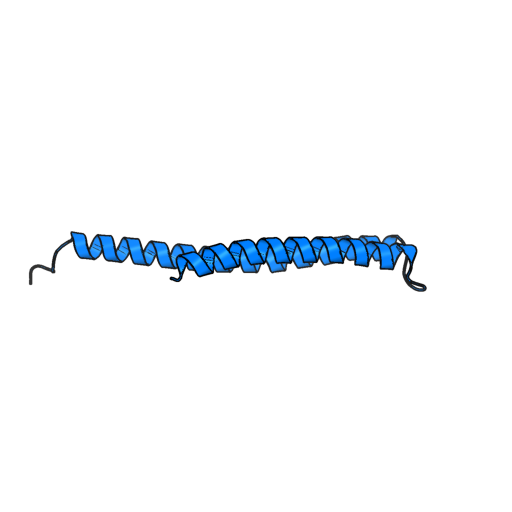.00 64.25 87 PRO A O 1
ATOM 648 N N . PRO A 1 88 ? -31.469 -2.944 34.933 1.00 60.47 88 PRO A N 1
ATOM 649 C CA . PRO A 1 88 ? -32.883 -2.839 34.597 1.00 60.47 88 PRO A CA 1
ATOM 650 C C . PRO A 1 88 ? -33.708 -2.929 35.884 1.00 60.47 88 PRO A C 1
ATOM 652 O O . PRO A 1 88 ? -33.535 -3.862 36.669 1.00 60.47 88 PRO A O 1
ATOM 655 N N . SER A 1 89 ? -34.576 -1.942 36.118 1.00 63.22 89 SER A N 1
ATOM 656 C CA . SER A 1 89 ? -35.631 -2.054 37.122 1.00 63.22 89 SER A CA 1
ATOM 657 C C . SER A 1 89 ? -36.490 -3.260 36.740 1.00 63.22 89 SER A C 1
ATOM 659 O O . SER A 1 89 ? -37.109 -3.237 35.674 1.00 63.22 89 SER A O 1
ATOM 661 N N . ALA A 1 90 ? -36.409 -4.315 37.557 1.00 60.62 90 ALA A N 1
ATOM 662 C CA . ALA A 1 90 ? -37.123 -5.579 37.389 1.00 60.62 90 ALA A CA 1
ATOM 663 C C . ALA A 1 90 ? -38.645 -5.395 37.345 1.00 60.62 90 ALA A C 1
ATOM 665 O O . ALA A 1 90 ? -39.144 -4.464 38.020 1.00 60.62 90 ALA A O 1
#

Sequence (90 aa):
MSDLMIRWAEKLLIVLVAVALVTLVFSAIGVMFMSPRGGFVAGLMTLVVGALSIIVGAGVAFVSFGIYRNGQETNRLLRDLVSRSGPPSA